Protein AF-A0A4S0N2G2-F1 (afdb_monomer)

Sequence (51 aa):
KDMVAAIYRDTDPRLHGAAGLSVLAHLEDLVARGLVATEGDPAIDGIFTPA

Solvent-accessible surface area (backbone atoms only — not comparable to full-atom values): 3129 Å² total; per-residue (Å²): 106,69,66,47,51,67,74,44,64,90,49,64,74,86,50,45,65,62,51,42,55,56,51,43,57,52,50,46,52,34,38,76,70,61,56,30,42,56,73,74,73,87,50,91,84,51,60,75,43,78,99

Structure (mmCIF, N/CA/C/O backbone):
data_AF-A0A4S0N2G2-F1
#
_entry.id   AF-A0A4S0N2G2-F1
#
loop_
_atom_site.group_PDB
_atom_site.id
_atom_site.type_symbol
_atom_site.label_atom_id
_atom_site.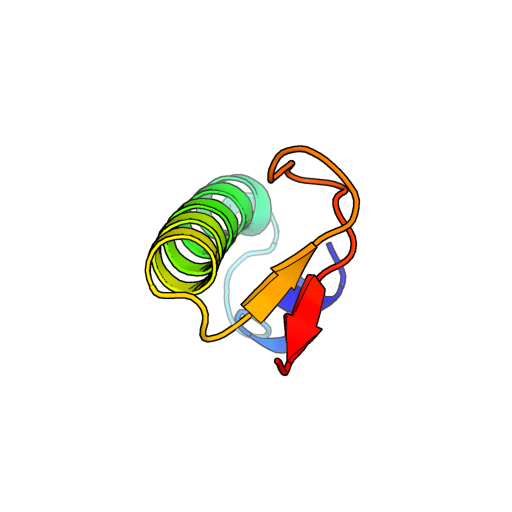label_alt_id
_atom_site.label_comp_id
_atom_site.label_asym_id
_atom_site.label_entity_id
_atom_site.label_seq_id
_atom_site.pdbx_PDB_ins_code
_atom_site.Cartn_x
_atom_site.Cartn_y
_atom_site.Cartn_z
_atom_site.occupancy
_atom_site.B_iso_or_equiv
_atom_site.auth_seq_id
_atom_site.auth_comp_id
_atom_site.auth_asym_id
_atom_site.auth_atom_id
_atom_site.pdbx_PDB_model_num
ATOM 1 N N . LYS A 1 1 ? 8.891 -4.427 2.887 1.00 61.28 1 LYS A N 1
ATOM 2 C CA . LYS A 1 1 ? 9.795 -4.703 1.732 1.00 61.28 1 LYS A CA 1
ATOM 3 C C . LYS A 1 1 ? 9.459 -6.034 1.059 1.00 61.28 1 LYS A C 1
ATOM 5 O O . LYS A 1 1 ? 9.329 -6.064 -0.159 1.00 61.28 1 LYS A O 1
ATOM 10 N N . ASP A 1 2 ? 9.227 -7.087 1.841 1.00 80.06 2 ASP A N 1
ATOM 11 C CA . ASP A 1 2 ? 8.957 -8.435 1.317 1.00 80.06 2 ASP A CA 1
ATOM 12 C C . ASP A 1 2 ? 7.661 -8.527 0.498 1.00 80.06 2 ASP A C 1
ATOM 14 O O . ASP A 1 2 ? 7.652 -9.147 -0.560 1.00 80.06 2 ASP A O 1
ATOM 18 N N . MET A 1 3 ? 6.600 -7.812 0.897 1.00 85.62 3 MET A N 1
ATOM 19 C CA . MET A 1 3 ? 5.364 -7.721 0.102 1.00 85.62 3 MET A CA 1
ATOM 20 C C . MET A 1 3 ? 5.591 -7.127 -1.292 1.00 85.62 3 MET A C 1
ATOM 22 O O . MET A 1 3 ? 5.084 -7.654 -2.277 1.00 85.62 3 MET A O 1
ATOM 26 N N . VAL A 1 4 ? 6.372 -6.047 -1.396 1.00 88.69 4 VAL A N 1
ATOM 27 C CA . VAL A 1 4 ? 6.654 -5.389 -2.683 1.00 88.69 4 VAL A CA 1
ATOM 28 C C . VAL A 1 4 ? 7.433 -6.332 -3.589 1.00 88.69 4 VAL A C 1
ATOM 30 O O . VAL A 1 4 ? 7.074 -6.481 -4.748 1.00 88.69 4 VAL A O 1
ATOM 33 N N . ALA A 1 5 ? 8.448 -7.018 -3.059 1.00 87.94 5 ALA A N 1
ATOM 34 C CA . ALA A 1 5 ? 9.219 -7.989 -3.829 1.00 87.94 5 ALA A CA 1
ATOM 35 C C . ALA A 1 5 ? 8.367 -9.187 -4.289 1.00 87.94 5 ALA A C 1
ATOM 37 O O . ALA A 1 5 ? 8.581 -9.700 -5.385 1.00 87.94 5 ALA A O 1
ATOM 38 N N . ALA A 1 6 ? 7.384 -9.610 -3.488 1.00 90.00 6 ALA A N 1
ATOM 39 C CA . ALA A 1 6 ? 6.457 -10.677 -3.859 1.00 90.00 6 ALA A CA 1
ATOM 40 C C . ALA A 1 6 ? 5.458 -10.248 -4.952 1.00 90.00 6 ALA A C 1
ATOM 42 O O . ALA A 1 6 ? 5.218 -11.006 -5.890 1.00 90.00 6 ALA A O 1
ATOM 43 N N . ILE A 1 7 ? 4.896 -9.037 -4.854 1.00 89.00 7 ILE A N 1
ATOM 44 C CA . ILE A 1 7 ? 3.900 -8.501 -5.802 1.00 89.00 7 ILE A CA 1
ATOM 45 C C . ILE A 1 7 ? 4.567 -8.048 -7.112 1.00 89.00 7 ILE A C 1
ATOM 47 O O . ILE A 1 7 ? 4.089 -8.359 -8.200 1.00 89.00 7 ILE A O 1
ATOM 51 N N . TYR A 1 8 ? 5.697 -7.347 -7.015 1.00 90.12 8 TYR A N 1
ATOM 52 C CA . TYR A 1 8 ? 6.433 -6.737 -8.127 1.00 90.12 8 TYR A CA 1
ATOM 53 C C . TYR A 1 8 ? 7.692 -7.530 -8.498 1.00 90.12 8 TYR A C 1
ATOM 55 O O . TYR A 1 8 ? 8.730 -6.951 -8.826 1.00 90.12 8 TYR A O 1
ATOM 63 N N . ARG A 1 9 ? 7.608 -8.865 -8.461 1.00 89.81 9 ARG A N 1
ATOM 64 C CA . ARG A 1 9 ? 8.752 -9.770 -8.678 1.00 89.81 9 ARG A CA 1
ATOM 65 C C . ARG A 1 9 ? 9.494 -9.530 -10.003 1.00 89.81 9 ARG A C 1
ATOM 67 O O . ARG A 1 9 ? 10.710 -9.653 -10.053 1.00 89.81 9 ARG A O 1
ATOM 74 N N . ASP A 1 10 ? 8.752 -9.166 -11.052 1.00 92.25 10 ASP A N 1
ATOM 75 C CA . ASP A 1 10 ? 9.263 -8.973 -12.416 1.00 92.25 10 ASP A CA 1
ATOM 76 C C . ASP A 1 10 ? 9.578 -7.489 -12.711 1.00 92.25 10 ASP A C 1
ATOM 78 O O . ASP A 1 10 ? 9.990 -7.133 -13.813 1.00 92.25 10 ASP A O 1
ATOM 82 N N . THR A 1 11 ? 9.375 -6.597 -11.733 1.00 90.00 11 THR A N 1
ATOM 83 C CA . THR A 1 11 ? 9.685 -5.164 -11.849 1.00 90.00 11 THR A CA 1
ATOM 84 C C . THR A 1 11 ? 11.132 -4.908 -11.453 1.00 90.00 11 THR A C 1
ATOM 86 O O . THR A 1 11 ? 11.606 -5.476 -10.469 1.00 90.00 11 THR A O 1
ATOM 89 N N . ASP A 1 12 ? 11.808 -4.003 -12.171 1.00 92.62 12 ASP A N 1
ATOM 90 C CA . ASP A 1 12 ? 13.162 -3.558 -11.826 1.00 92.62 12 ASP A CA 1
ATOM 91 C C . ASP A 1 12 ? 13.238 -3.192 -10.325 1.00 92.62 12 ASP A C 1
ATOM 93 O O . ASP A 1 12 ? 12.488 -2.314 -9.877 1.00 92.62 12 ASP A O 1
ATOM 97 N N . PRO A 1 13 ? 14.137 -3.822 -9.538 1.00 90.44 13 PRO A N 1
ATOM 98 C CA . PRO A 1 13 ? 14.308 -3.542 -8.113 1.00 90.44 13 PRO A CA 1
ATOM 99 C C . PRO A 1 13 ? 14.515 -2.063 -7.777 1.00 90.44 13 PRO A C 1
ATOM 101 O O . PRO A 1 13 ? 14.172 -1.614 -6.683 1.00 90.44 13 PRO A O 1
ATOM 104 N N . ARG A 1 14 ? 15.037 -1.269 -8.718 1.00 91.19 14 ARG A N 1
ATOM 105 C CA . ARG A 1 14 ? 15.209 0.181 -8.559 1.00 91.19 14 ARG A 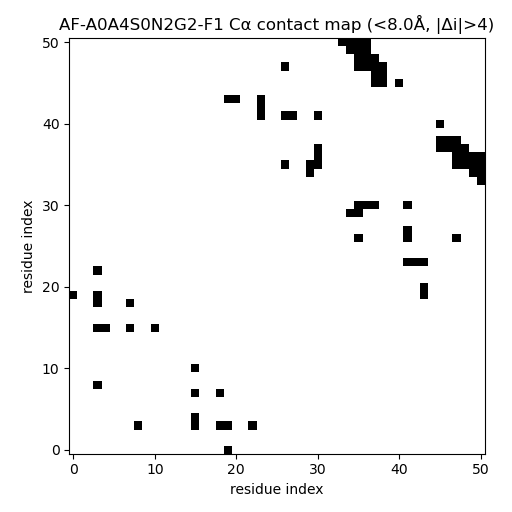CA 1
ATOM 106 C C . ARG A 1 14 ? 13.881 0.930 -8.444 1.00 91.19 14 ARG A C 1
ATOM 108 O O . ARG A 1 14 ? 13.852 2.017 -7.875 1.00 91.19 14 ARG A O 1
ATOM 115 N N . LEU A 1 15 ? 12.792 0.360 -8.957 1.00 93.06 15 LEU A N 1
ATOM 116 C CA . LEU A 1 15 ? 11.442 0.921 -8.878 1.00 93.06 15 LEU A CA 1
ATOM 117 C C . LEU A 1 15 ? 10.681 0.462 -7.627 1.00 93.06 15 LEU A C 1
ATOM 119 O O . LEU A 1 15 ? 9.615 1.001 -7.331 1.00 93.06 15 LEU A O 1
ATOM 123 N N . HIS A 1 16 ? 11.222 -0.484 -6.848 1.00 91.25 16 HIS A N 1
ATOM 124 C CA . HIS A 1 16 ? 10.541 -1.019 -5.661 1.00 91.25 16 HIS A CA 1
ATOM 125 C C . HIS A 1 16 ? 10.303 0.039 -4.578 1.00 91.25 16 HIS A C 1
ATOM 127 O O . HIS A 1 16 ? 9.348 -0.081 -3.818 1.00 91.25 16 HIS A O 1
ATOM 133 N N . GLY A 1 17 ? 11.123 1.094 -4.518 1.00 89.00 17 GLY A N 1
ATOM 134 C CA . GLY A 1 17 ? 10.891 2.216 -3.602 1.00 89.00 17 GLY A CA 1
ATOM 135 C C . GLY A 1 17 ? 9.572 2.939 -3.891 1.00 89.00 17 GLY A C 1
ATOM 136 O O . GLY A 1 17 ? 8.753 3.113 -2.993 1.00 89.00 17 GLY A O 1
ATOM 137 N N . ALA A 1 18 ? 9.332 3.285 -5.159 1.00 92.25 18 ALA A N 1
ATOM 138 C CA . ALA A 1 18 ? 8.077 3.901 -5.590 1.00 92.25 18 ALA A CA 1
ATOM 139 C C . ALA A 1 18 ? 6.893 2.934 -5.441 1.00 92.25 18 ALA A C 1
ATOM 141 O O . ALA A 1 18 ? 5.842 3.322 -4.939 1.00 92.25 18 ALA A O 1
ATOM 142 N N . ALA A 1 19 ? 7.084 1.660 -5.796 1.00 91.94 19 ALA A N 1
ATOM 143 C CA . ALA A 1 19 ? 6.058 0.635 -5.627 1.00 91.94 19 ALA A CA 1
ATOM 144 C C . ALA A 1 19 ? 5.661 0.435 -4.151 1.00 91.94 19 ALA A C 1
ATOM 146 O O . ALA A 1 19 ? 4.491 0.216 -3.853 1.00 91.94 19 ALA A O 1
ATOM 147 N N . GLY A 1 20 ? 6.608 0.565 -3.216 1.00 92.88 20 GLY A N 1
ATOM 148 C CA . GLY A 1 20 ? 6.328 0.521 -1.780 1.00 92.88 20 GLY A CA 1
ATOM 149 C C . GLY A 1 20 ? 5.383 1.626 -1.317 1.00 92.88 20 GLY A C 1
ATOM 150 O O . GLY A 1 20 ? 4.467 1.349 -0.549 1.00 92.88 20 GLY A O 1
ATOM 151 N N . LEU A 1 21 ? 5.545 2.846 -1.836 1.00 94.06 21 LEU A N 1
ATOM 152 C CA . LEU A 1 21 ? 4.626 3.952 -1.547 1.00 94.06 21 LEU A CA 1
ATOM 153 C C . LEU A 1 21 ? 3.229 3.693 -2.125 1.00 94.06 21 LEU A C 1
ATOM 155 O O . LEU A 1 21 ? 2.236 3.972 -1.460 1.00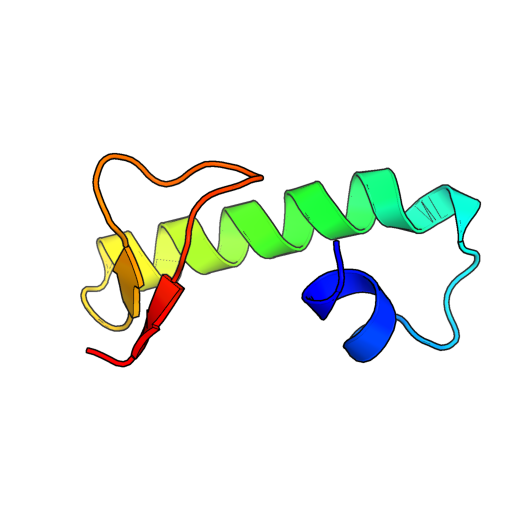 94.06 21 LEU A O 1
ATOM 159 N N . SER A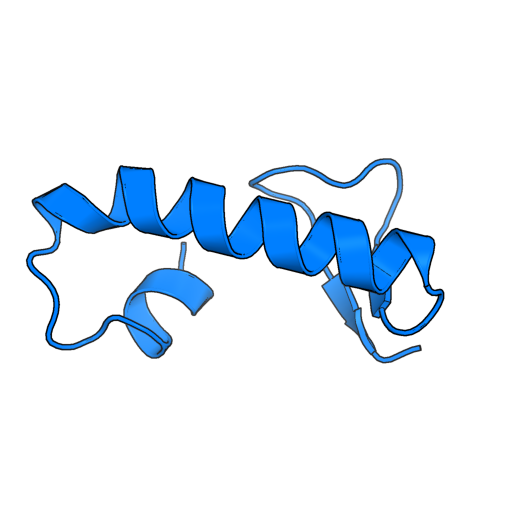 1 22 ? 3.138 3.112 -3.326 1.00 93.62 22 SER A N 1
ATOM 160 C CA . SER A 1 22 ? 1.847 2.713 -3.904 1.00 93.62 22 SER A CA 1
ATOM 161 C C . SER A 1 22 ? 1.141 1.649 -3.059 1.00 93.62 22 SER A C 1
ATOM 163 O O . SER A 1 22 ? -0.056 1.760 -2.813 1.00 93.62 22 SER A O 1
ATOM 165 N N . VAL A 1 23 ? 1.871 0.640 -2.573 1.00 93.88 23 VAL A N 1
ATOM 166 C CA . VAL A 1 23 ? 1.310 -0.395 -1.688 1.00 93.88 23 VAL A CA 1
ATOM 167 C C . VAL A 1 23 ? 0.836 0.204 -0.365 1.00 93.88 23 VAL A C 1
ATOM 169 O O . VAL A 1 23 ? -0.259 -0.135 0.078 1.00 93.88 23 VAL A O 1
ATOM 172 N N . LEU A 1 24 ? 1.611 1.110 0.241 1.00 94.75 24 LEU A N 1
ATOM 173 C CA . LEU A 1 24 ? 1.214 1.775 1.484 1.00 94.75 24 LEU A CA 1
ATOM 174 C C . LEU A 1 24 ? -0.094 2.558 1.315 1.00 94.75 24 LEU A C 1
ATOM 176 O O . LEU A 1 24 ? -1.010 2.360 2.105 1.00 94.75 24 LEU A O 1
ATOM 180 N N . ALA A 1 25 ? -0.226 3.348 0.247 1.00 95.69 25 ALA A N 1
ATOM 181 C CA . ALA A 1 25 ? -1.451 4.102 -0.025 1.00 95.69 25 ALA A CA 1
ATOM 182 C C . ALA A 1 25 ? -2.691 3.194 -0.156 1.00 95.69 25 ALA A C 1
ATOM 184 O O . ALA A 1 25 ? -3.787 3.544 0.279 1.00 95.69 25 ALA A O 1
ATOM 185 N N . HIS A 1 26 ? -2.533 1.998 -0.733 1.00 94.88 26 HIS A N 1
ATOM 186 C CA . HIS A 1 26 ? -3.620 1.020 -0.795 1.00 94.88 26 HIS A CA 1
ATOM 187 C C . HIS A 1 26 ? -3.952 0.415 0.573 1.00 94.88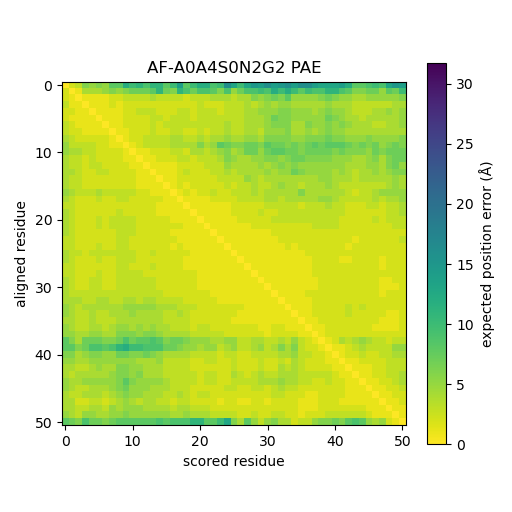 26 HIS A C 1
ATOM 189 O O . HIS A 1 26 ? -5.124 0.193 0.866 1.00 94.88 26 HIS A O 1
ATOM 195 N N . LEU A 1 27 ? -2.951 0.149 1.415 1.00 95.81 27 LEU A N 1
ATOM 196 C CA . LEU A 1 27 ? -3.175 -0.355 2.771 1.00 95.81 27 LEU A CA 1
ATOM 19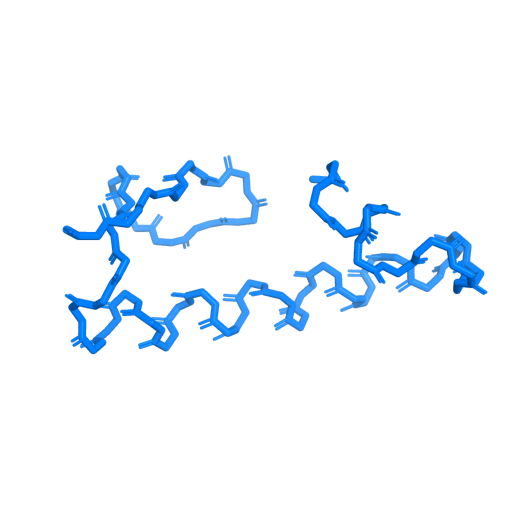7 C C . LEU A 1 27 ? -3.857 0.693 3.659 1.00 95.81 27 LEU A C 1
ATOM 199 O O . LEU A 1 27 ? -4.765 0.341 4.404 1.00 95.81 27 LEU A O 1
ATOM 203 N N . GLU A 1 28 ? -3.493 1.969 3.527 1.00 96.38 28 GLU A N 1
ATOM 204 C CA . GLU A 1 28 ? -4.159 3.090 4.202 1.00 96.38 28 GLU A CA 1
ATOM 205 C C . GLU A 1 28 ? -5.656 3.154 3.867 1.00 96.38 28 GLU A C 1
ATOM 207 O O . GLU A 1 28 ? -6.482 3.248 4.776 1.00 96.38 28 GLU A O 1
ATOM 212 N N . ASP A 1 29 ? -6.028 3.024 2.586 1.00 97.50 29 ASP A N 1
ATOM 213 C CA . ASP A 1 29 ? -7.440 2.961 2.170 1.00 97.50 29 ASP A CA 1
ATOM 214 C C . ASP A 1 29 ? -8.164 1.754 2.784 1.00 97.50 29 ASP A C 1
ATOM 216 O O . ASP A 1 29 ? -9.279 1.874 3.297 1.00 97.50 29 ASP A O 1
ATOM 220 N N . LEU A 1 30 ? -7.530 0.578 2.774 1.00 97.06 30 LEU A N 1
ATOM 221 C CA . LEU A 1 30 ? -8.120 -0.636 3.342 1.00 97.06 30 LEU A CA 1
ATOM 222 C C . LEU A 1 30 ? -8.327 -0.532 4.859 1.00 97.06 30 LEU A C 1
ATOM 224 O O . LEU A 1 30 ? -9.355 -1.000 5.356 1.00 97.06 30 LEU A O 1
ATOM 228 N N . VAL A 1 31 ? -7.399 0.106 5.577 1.00 96.75 31 VAL A N 1
ATOM 229 C CA . VAL A 1 31 ? -7.537 0.406 7.009 1.00 96.75 31 VAL A CA 1
ATOM 230 C C . VAL A 1 31 ? -8.667 1.405 7.242 1.00 96.75 31 VAL A C 1
ATOM 232 O O . VAL A 1 31 ? -9.538 1.153 8.072 1.00 96.75 31 VAL A O 1
ATOM 235 N N . ALA A 1 32 ? -8.729 2.491 6.464 1.00 96.25 32 ALA A N 1
ATOM 236 C CA . ALA A 1 32 ? -9.799 3.485 6.568 1.00 96.25 32 ALA A CA 1
ATOM 237 C C . ALA A 1 32 ? -11.195 2.879 6.324 1.00 96.25 32 ALA A C 1
ATOM 239 O O .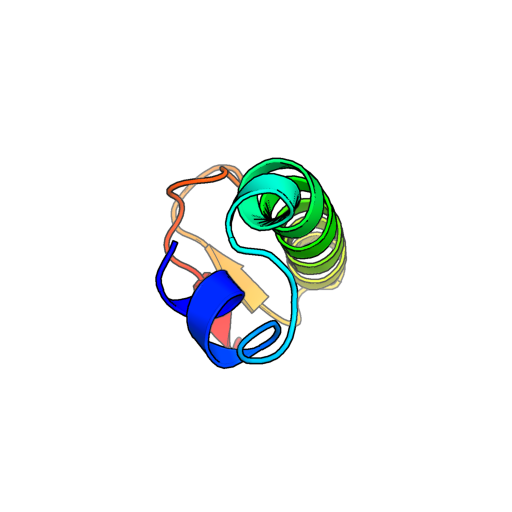 ALA A 1 32 ? -12.188 3.325 6.898 1.00 96.25 32 ALA A O 1
ATOM 240 N N . ARG A 1 33 ? -11.272 1.832 5.497 1.00 97.19 33 ARG A N 1
ATOM 241 C CA . ARG A 1 33 ? -12.499 1.076 5.207 1.00 97.19 33 ARG A CA 1
ATOM 242 C C . ARG A 1 33 ? -12.790 -0.049 6.205 1.00 97.19 33 ARG A C 1
ATOM 244 O O . ARG A 1 33 ? -13.821 -0.704 6.069 1.00 97.19 33 ARG A O 1
ATOM 251 N N . GLY A 1 34 ? -11.906 -0.289 7.174 1.00 96.06 34 GLY A N 1
ATOM 252 C CA . GLY A 1 34 ? -12.042 -1.342 8.183 1.00 96.06 34 GLY A CA 1
ATOM 253 C C . GLY A 1 34 ? -11.881 -2.766 7.642 1.00 96.06 34 GLY A C 1
ATOM 254 O O . GLY A 1 34 ? -12.404 -3.702 8.236 1.00 96.06 34 GLY A O 1
ATOM 255 N N . LEU A 1 35 ? -11.204 -2.942 6.502 1.00 97.25 35 LEU A N 1
ATOM 256 C CA . LEU A 1 35 ? -10.964 -4.255 5.880 1.00 97.25 35 LEU A CA 1
ATOM 257 C C . LEU A 1 35 ? -9.632 -4.883 6.314 1.00 97.25 35 LEU A C 1
ATOM 259 O O . LEU A 1 35 ? -9.435 -6.091 6.188 1.00 97.25 35 LEU A O 1
ATOM 263 N N . VAL A 1 36 ? -8.711 -4.050 6.787 1.00 96.88 36 VAL A N 1
ATOM 264 C CA . VAL A 1 36 ? -7.384 -4.422 7.274 1.00 96.88 36 VAL A CA 1
ATOM 265 C C . VAL A 1 36 ? -7.161 -3.699 8.598 1.00 96.88 36 VAL A C 1
ATOM 267 O O . VAL A 1 36 ? -7.558 -2.546 8.752 1.00 96.88 36 VAL A O 1
ATOM 270 N N . ALA A 1 37 ? -6.522 -4.371 9.547 1.00 95.81 37 ALA A N 1
ATOM 271 C CA . ALA A 1 37 ? -6.052 -3.796 10.795 1.00 95.81 37 ALA A CA 1
ATOM 272 C C . ALA A 1 37 ? -4.538 -3.554 10.732 1.00 95.81 37 ALA A C 1
ATOM 274 O O . ALA A 1 37 ? -3.812 -4.262 10.034 1.00 95.81 37 ALA A O 1
ATOM 275 N N . THR A 1 38 ? -4.067 -2.561 11.479 1.00 95.50 38 THR A N 1
ATOM 276 C CA . THR A 1 38 ? -2.644 -2.297 11.714 1.00 95.50 38 THR A CA 1
ATOM 277 C C . THR A 1 38 ? -2.444 -1.906 13.171 1.00 95.50 38 THR A C 1
ATOM 279 O O . THR A 1 38 ? -3.359 -1.389 13.818 1.00 95.50 38 THR A O 1
ATOM 282 N N . GLU A 1 39 ? -1.253 -2.164 13.700 1.00 90.38 39 GLU A N 1
ATOM 283 C CA . GLU A 1 39 ? -0.866 -1.663 15.015 1.00 90.38 39 GLU A CA 1
ATOM 284 C C . GLU A 1 39 ? -0.488 -0.180 14.903 1.00 90.38 39 GLU A C 1
ATOM 286 O O . GLU A 1 39 ? 0.493 0.167 14.249 1.00 90.38 39 GLU A O 1
ATOM 291 N N . GLY A 1 40 ? -1.269 0.698 15.539 1.00 87.38 40 GLY A N 1
ATOM 292 C CA . GLY A 1 40 ? -1.045 2.146 15.485 1.00 87.38 40 GLY A CA 1
ATOM 293 C C . GLY A 1 40 ? -1.439 2.772 14.143 1.00 87.38 40 GLY A C 1
ATOM 294 O O . GLY A 1 40 ? -2.330 2.275 13.457 1.00 87.38 40 GLY A O 1
ATOM 295 N N . ASP A 1 41 ? -0.799 3.886 13.789 1.00 90.19 41 ASP A N 1
ATOM 296 C CA . ASP A 1 41 ? -1.041 4.558 12.510 1.00 90.19 41 ASP A CA 1
ATOM 297 C C 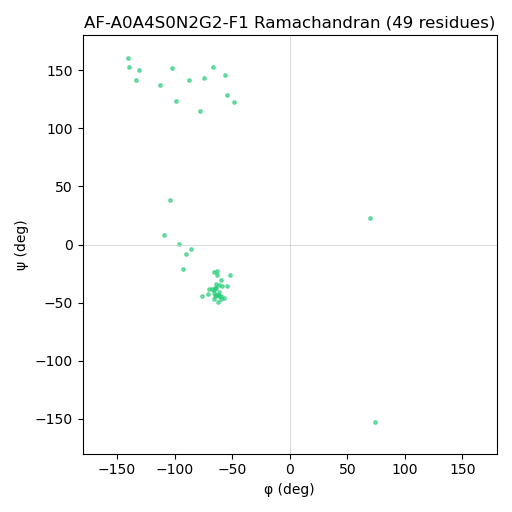. ASP A 1 41 ? -0.397 3.770 11.351 1.00 90.19 41 ASP A C 1
ATOM 299 O O . ASP A 1 41 ? 0.704 3.233 11.519 1.00 90.19 41 ASP A O 1
ATOM 303 N N . PRO A 1 42 ? -1.029 3.704 10.161 1.00 91.38 42 PRO A N 1
ATOM 304 C CA . PRO A 1 42 ? -0.415 3.094 8.987 1.00 91.38 42 PRO A CA 1
ATOM 305 C C . PRO A 1 42 ? 0.955 3.710 8.679 1.00 91.38 42 PRO A C 1
ATOM 307 O O . PRO A 1 42 ? 1.099 4.925 8.554 1.00 91.38 42 PRO A O 1
ATOM 310 N N . ALA A 1 43 ? 1.964 2.857 8.527 1.00 92.25 43 ALA A N 1
ATOM 311 C CA . ALA A 1 43 ? 3.330 3.264 8.229 1.00 92.25 43 ALA A CA 1
ATOM 312 C C . ALA A 1 43 ? 3.978 2.298 7.233 1.00 92.25 43 ALA A C 1
ATOM 314 O O . ALA A 1 43 ? 3.546 1.155 7.069 1.00 92.25 43 ALA A O 1
ATOM 315 N N . ILE A 1 44 ? 5.047 2.746 6.569 1.00 89.75 44 ILE A N 1
ATOM 316 C CA . ILE A 1 44 ? 5.757 1.955 5.547 1.00 89.75 44 ILE A CA 1
ATOM 317 C C . ILE A 1 44 ? 6.392 0.669 6.108 1.00 89.75 44 ILE A C 1
ATOM 319 O O . ILE A 1 44 ? 6.656 -0.281 5.367 1.00 89.75 44 ILE A O 1
ATOM 323 N N . ASP A 1 45 ? 6.642 0.648 7.412 1.00 88.75 45 ASP A N 1
ATOM 324 C CA . ASP A 1 45 ? 7.153 -0.461 8.211 1.00 88.75 45 ASP A CA 1
ATOM 325 C C . ASP A 1 45 ? 6.092 -1.066 9.150 1.00 88.75 45 ASP A C 1
ATOM 327 O O . ASP A 1 45 ? 6.418 -1.940 9.952 1.00 88.75 45 ASP A O 1
ATOM 331 N N . GLY A 1 46 ? 4.829 -0.648 9.018 1.00 90.44 46 GLY A N 1
ATOM 332 C CA . GLY A 1 46 ? 3.705 -1.166 9.792 1.00 90.44 46 GLY A CA 1
ATOM 333 C C . GLY A 1 46 ? 3.382 -2.629 9.477 1.00 90.44 46 GLY A C 1
ATOM 334 O O . GLY A 1 46 ? 3.627 -3.130 8.373 1.00 90.44 46 GLY A O 1
ATOM 335 N N . ILE A 1 47 ? 2.807 -3.319 10.461 1.00 91.88 47 ILE A N 1
ATOM 336 C CA . ILE A 1 47 ? 2.315 -4.692 10.318 1.00 91.88 47 ILE A CA 1
ATOM 337 C C . ILE A 1 47 ? 0.810 -4.638 10.087 1.00 91.88 47 ILE A C 1
ATOM 339 O O . ILE A 1 47 ? 0.070 -4.113 10.914 1.00 91.88 47 ILE A O 1
ATOM 343 N N . PHE A 1 48 ? 0.369 -5.229 8.979 1.00 93.56 48 PHE A N 1
ATOM 344 C CA . PHE A 1 48 ? -1.029 -5.248 8.568 1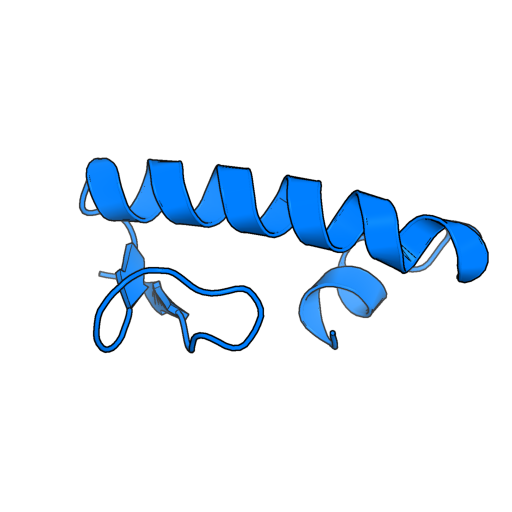.00 93.56 48 PHE A CA 1
ATOM 345 C C . PHE A 1 48 ? -1.591 -6.671 8.632 1.00 93.56 48 PHE A C 1
ATOM 347 O O . PHE A 1 48 ? -0.946 -7.617 8.172 1.00 93.56 48 PHE A O 1
ATOM 354 N N . THR A 1 49 ? -2.810 -6.824 9.146 1.00 94.69 49 THR A N 1
ATOM 355 C CA . THR A 1 49 ? -3.537 -8.102 9.195 1.00 94.69 49 THR A CA 1
ATOM 356 C C . THR A 1 49 ? -4.956 -7.942 8.656 1.00 94.69 49 THR A C 1
ATOM 358 O O . THR A 1 49 ? -5.535 -6.865 8.782 1.00 94.69 49 THR A O 1
ATOM 361 N N . PRO A 1 50 ? -5.563 -8.985 8.067 1.00 93.38 50 PRO A N 1
ATOM 362 C CA . PRO A 1 50 ? -6.992 -8.963 7.755 1.00 93.38 50 PRO A CA 1
ATOM 363 C C . PRO A 1 50 ? -7.829 -8.680 9.012 1.00 93.38 50 PRO A C 1
ATOM 365 O O . PRO A 1 50 ? -7.432 -9.095 10.105 1.00 93.38 50 PRO A O 1
ATOM 368 N N . ALA A 1 51 ? -8.944 -7.965 8.843 1.00 85.19 51 ALA A N 1
ATOM 369 C CA . ALA A 1 51 ? -9.923 -7.725 9.906 1.00 85.19 51 ALA A CA 1
ATOM 370 C C . ALA A 1 51 ? -10.688 -8.998 10.308 1.00 85.19 51 ALA A C 1
ATOM 372 O O . ALA A 1 51 ? -10.897 -9.873 9.432 1.00 85.19 51 ALA A O 1
#

Mean predicted aligned error: 3.19 Å

Nearest PDB structures (foldseek):
  5d0h-assembly1_B  TM=5.450E-01  e=2.442E+00  Mycobacterium avium subsp. avium 10-9275
  6lab-assembly1_U  TM=4.934E-01  e=1.486E+00  Homo sapiens
  7pfd-assembly1_U  TM=4.691E-01  e=2.119E+00  Homo sapiens
  7pfc-assembly1_U  TM=4.940E-01  e=2.442E+00  Homo sapiens

Secondary structure (DSSP, 8-state):
-HHHHHHTTTS-GGGHHHHHHHHHHHHHHHHHTTSEEESSS--TT--EEE-

pLDDT: mean 91.65, std 5.57, range [61.28, 97.5]

Radius of gyration: 11.36 Å; Cα contacts (8 Å, |Δi|>4): 44; chains: 1; bounding box: 28×15×28 Å

Foldseek 3Di:
DVVLCVVCVVPDPVCSVVVLVVVLVVQQVCVVVVQKDWDPHRDSPIDIDGD